Protein AF-A0A0M4T0Q3-F1 (afdb_monomer_lite)

Sequence (136 aa):
MVRKVTTVEEPKQVIEAPKTFAVQYDDEAGTVSFNLSDGTPVEMRKPRTRQLLLIDSWKSTADPEYVTTAFTALKLASLCVTKFGNANKVSFDELIDVDFEDCERVVKALECFRDVFDSLQARLNSQGAVTASNDT

Foldseek 3Di:
DDDDDDPDPDPDPPPPDPCPFDWDADPVQQKIWGAAPVRWIWIFHQDDPVLVVVLVVCCVVDDPVCPDLLNSLLSSRQVTICGTRPDRGDHSVRSVPDDPVRSVVSSVSNVVSVVVVVVVVVVVVVVVVVPPDDDD

Radius of gyration: 20.1 Å; chains: 1; bounding box: 34×69×37 Å

Secondary structure (DSSP, 8-state):
-PPP----------------S--EEETTTTEEEEE-TT--EEEEEPPPHHHHHHHHHHHTTS-GGG-SHHHHHHHHHHHHEEEETTBS---HHHHHTS-HHHHHHHHHHHHHHHHHHHHHHHHHHHHHTTTS----

Organism: NCBI:txid224013

Structure (mmCIF, N/CA/C/O backbone):
data_AF-A0A0M4T0Q3-F1
#
_entry.id   AF-A0A0M4T0Q3-F1
#
loop_
_atom_site.group_PDB
_atom_site.id
_atom_site.type_symbol
_atom_site.label_atom_id
_atom_site.label_alt_id
_atom_site.label_comp_id
_atom_site.label_asym_id
_atom_site.label_entity_id
_atom_site.label_seq_id
_atom_site.pdbx_PDB_ins_code
_atom_site.Cartn_x
_atom_site.Cartn_y
_atom_site.Cartn_z
_atom_site.occupancy
_atom_site.B_iso_or_equiv
_atom_site.auth_seq_id
_atom_site.auth_comp_id
_atom_site.auth_asym_id
_atom_site.auth_atom_id
_atom_site.pdbx_PDB_model_num
ATOM 1 N N . MET A 1 1 ? -18.216 57.019 -16.532 1.00 39.31 1 MET A N 1
ATOM 2 C CA . MET A 1 1 ? -17.636 56.329 -15.358 1.00 39.31 1 MET A CA 1
ATOM 3 C C . MET A 1 1 ? -18.088 54.877 -15.395 1.00 39.31 1 MET A C 1
ATOM 5 O O . MET A 1 1 ? -19.263 54.616 -15.181 1.00 39.31 1 MET A O 1
ATOM 9 N N . VAL A 1 2 ? -17.201 53.956 -15.777 1.00 38.34 2 VAL A N 1
ATOM 10 C CA . VAL A 1 2 ? -17.520 52.530 -15.972 1.00 38.34 2 VAL A CA 1
ATOM 11 C C . VAL A 1 2 ? -17.154 51.783 -14.689 1.00 38.34 2 VAL A C 1
ATOM 13 O O . VAL A 1 2 ? -15.995 51.801 -14.277 1.00 38.34 2 VAL A O 1
ATOM 16 N N . ARG A 1 3 ? -18.146 51.189 -14.017 1.00 36.78 3 ARG A N 1
ATOM 17 C CA . ARG A 1 3 ? -17.945 50.390 -12.800 1.00 36.78 3 ARG A CA 1
ATOM 18 C C . ARG A 1 3 ? -17.326 49.043 -13.191 1.00 36.78 3 ARG A C 1
ATOM 20 O O . ARG A 1 3 ? -17.938 48.287 -13.937 1.00 36.78 3 ARG A O 1
ATOM 27 N N . LYS A 1 4 ? -16.115 48.765 -12.697 1.00 37.03 4 LYS A N 1
ATOM 28 C CA . LYS A 1 4 ? -15.486 47.437 -12.753 1.00 37.03 4 LYS A CA 1
ATOM 29 C C . LYS A 1 4 ? -16.330 46.464 -11.925 1.00 37.03 4 LYS A C 1
ATOM 31 O O . LYS A 1 4 ? -16.510 46.683 -10.731 1.00 37.03 4 LYS A O 1
ATOM 36 N N . VAL A 1 5 ? -16.843 45.419 -12.567 1.00 38.88 5 VAL A N 1
ATOM 37 C CA . VAL A 1 5 ? -17.423 44.256 -11.892 1.00 38.88 5 VAL A CA 1
ATOM 38 C C . VAL A 1 5 ? -16.257 43.337 -11.549 1.00 38.88 5 VAL A C 1
ATOM 40 O O . VAL A 1 5 ? -15.614 42.789 -12.439 1.00 38.88 5 VAL A O 1
ATOM 43 N N . THR A 1 6 ? -15.934 43.242 -10.264 1.00 38.22 6 THR A N 1
ATOM 44 C CA . THR A 1 6 ? -14.995 42.247 -9.749 1.00 38.22 6 THR A CA 1
ATOM 45 C C . THR A 1 6 ? -15.736 40.918 -9.701 1.00 38.22 6 THR A C 1
ATOM 47 O O . THR A 1 6 ? -16.657 40.759 -8.902 1.00 38.22 6 THR A O 1
ATOM 50 N N . THR A 1 7 ? -15.376 39.991 -10.585 1.00 38.72 7 THR A N 1
ATOM 51 C CA . THR A 1 7 ? -15.812 38.595 -10.518 1.00 38.72 7 THR A CA 1
ATOM 52 C C . THR A 1 7 ? -15.308 38.013 -9.201 1.00 38.72 7 THR A C 1
ATOM 54 O O . THR A 1 7 ? -14.104 37.867 -9.007 1.00 38.72 7 THR A O 1
ATOM 57 N N . VAL A 1 8 ? -16.221 37.759 -8.268 1.00 40.94 8 VAL A N 1
ATOM 58 C CA . VAL A 1 8 ? -15.923 37.007 -7.050 1.00 40.94 8 VAL A CA 1
ATOM 59 C C . VAL A 1 8 ? -15.858 35.546 -7.478 1.00 40.94 8 VAL A C 1
ATOM 61 O O . VAL A 1 8 ? -16.881 34.982 -7.857 1.00 40.94 8 VAL A O 1
ATOM 64 N N . GLU A 1 9 ? -14.659 34.963 -7.503 1.00 40.50 9 GLU A N 1
ATOM 65 C CA . GLU A 1 9 ? -14.506 33.513 -7.629 1.00 40.50 9 GLU A CA 1
ATOM 66 C C . GLU A 1 9 ? -15.207 32.857 -6.435 1.00 40.50 9 GLU A C 1
ATOM 68 O O . GLU A 1 9 ? -14.809 33.027 -5.281 1.00 40.50 9 GLU A O 1
ATOM 73 N N . GLU A 1 10 ? -16.303 32.160 -6.729 1.00 36.19 10 GLU A N 1
ATOM 74 C CA . GLU A 1 10 ? -17.009 31.293 -5.794 1.00 36.19 10 GLU A CA 1
ATOM 75 C C . GLU A 1 10 ? -16.017 30.297 -5.173 1.00 36.19 10 GLU A C 1
ATOM 77 O O . GLU A 1 10 ? -15.195 29.720 -5.896 1.00 36.19 10 GLU A O 1
ATOM 82 N N . PRO A 1 11 ? -16.062 30.070 -3.846 1.00 36.91 11 PRO A N 1
ATOM 83 C CA . PRO A 1 11 ? -15.201 29.091 -3.207 1.00 36.91 11 PRO A CA 1
ATOM 84 C C . PRO A 1 11 ? -15.467 27.733 -3.849 1.00 36.91 11 PRO A C 1
ATOM 86 O O . PRO A 1 11 ? -16.576 27.203 -3.772 1.00 36.91 11 PRO A O 1
ATOM 89 N N . LYS A 1 12 ? -14.436 27.201 -4.513 1.00 34.12 12 LYS A N 1
ATOM 90 C CA . LYS A 1 12 ? -14.422 25.889 -5.155 1.00 34.12 12 LYS A CA 1
ATOM 91 C C . LYS A 1 12 ? -14.953 24.871 -4.149 1.00 34.12 12 LYS A C 1
ATOM 93 O O . LYS A 1 12 ? -14.252 24.527 -3.198 1.00 34.12 12 LYS A O 1
ATOM 98 N N . GLN A 1 13 ? -16.209 24.453 -4.328 1.00 32.06 13 GLN A N 1
ATOM 99 C CA . GLN A 1 13 ? -16.809 23.386 -3.540 1.00 32.06 13 GLN A CA 1
ATOM 100 C C . GLN A 1 13 ? -15.845 22.209 -3.590 1.00 32.06 13 GLN A C 1
ATOM 102 O O . GLN A 1 13 ? -15.523 21.698 -4.666 1.00 32.06 13 GLN A O 1
ATOM 107 N N . VAL A 1 14 ? -15.338 21.829 -2.421 1.00 37.31 14 VAL A N 1
ATOM 108 C CA . VAL A 1 14 ? -14.632 20.570 -2.240 1.00 37.31 14 VAL A CA 1
ATOM 109 C C . VAL A 1 14 ? -15.680 19.506 -2.519 1.00 37.31 14 VAL A C 1
ATOM 111 O O . VAL A 1 14 ? -16.542 19.237 -1.688 1.00 37.31 14 VAL A O 1
ATOM 114 N N . ILE A 1 15 ? -15.678 18.990 -3.745 1.00 35.62 15 ILE A N 1
ATOM 115 C CA . ILE A 1 15 ? -16.457 17.818 -4.110 1.00 35.62 15 ILE A CA 1
ATOM 116 C C . ILE A 1 15 ? -15.854 16.701 -3.263 1.00 35.62 15 ILE A C 1
ATOM 118 O O . ILE A 1 15 ? -14.779 16.196 -3.588 1.00 35.62 15 ILE A O 1
ATOM 122 N N . GLU A 1 16 ? -16.490 16.376 -2.136 1.00 39.53 16 GLU A N 1
ATOM 123 C CA . GLU A 1 16 ? -16.214 15.129 -1.437 1.00 39.53 16 GLU A CA 1
ATOM 124 C C . GLU A 1 16 ? -16.461 14.021 -2.454 1.00 39.53 16 GLU A C 1
ATOM 126 O O . GLU A 1 16 ? -17.599 13.752 -2.846 1.00 39.53 16 GLU A O 1
ATOM 131 N N . ALA A 1 17 ? -15.370 13.438 -2.955 1.00 42.78 17 ALA A N 1
ATOM 132 C CA . ALA A 1 17 ? -15.446 12.268 -3.802 1.00 42.78 17 ALA A CA 1
ATOM 133 C C . ALA A 1 17 ? -16.322 11.239 -3.068 1.00 42.78 17 ALA A C 1
ATOM 135 O O . ALA A 1 17 ? -16.088 10.994 -1.878 1.00 42.78 17 ALA A O 1
ATOM 136 N N . PRO A 1 18 ? -17.354 10.677 -3.721 1.00 36.94 18 PRO A N 1
ATOM 137 C CA . PRO A 1 18 ? -18.260 9.752 -3.064 1.00 36.94 18 PRO A CA 1
ATOM 138 C C . PRO A 1 18 ? -17.420 8.616 -2.480 1.00 36.94 18 PRO A C 1
ATOM 140 O O . PRO A 1 18 ? -16.693 7.945 -3.214 1.00 36.94 18 PRO A O 1
ATOM 143 N N . LYS A 1 19 ? -17.469 8.442 -1.152 1.00 46.28 19 LYS A N 1
ATOM 144 C CA . LYS A 1 19 ? -16.769 7.360 -0.450 1.00 46.28 19 LYS A CA 1
ATOM 145 C C . LYS A 1 19 ? -17.361 6.032 -0.917 1.00 46.28 19 LYS A C 1
ATOM 147 O O . LYS A 1 19 ? -18.306 5.522 -0.328 1.00 46.28 19 LYS A O 1
ATOM 152 N N . THR A 1 20 ? -16.812 5.476 -1.992 1.00 53.25 20 THR A N 1
ATOM 153 C CA . THR A 1 20 ? -17.190 4.164 -2.538 1.00 53.25 20 THR A CA 1
ATOM 154 C C . THR A 1 20 ? -16.715 3.002 -1.660 1.00 53.25 20 THR A C 1
ATOM 156 O O . THR A 1 20 ? -17.003 1.853 -1.966 1.00 53.25 20 THR A O 1
ATOM 159 N N . PHE A 1 21 ? -16.002 3.274 -0.562 1.00 56.84 21 PHE A N 1
ATOM 160 C CA . PHE A 1 21 ? -15.489 2.275 0.368 1.00 56.84 21 PHE A CA 1
ATOM 161 C C . PHE A 1 21 ? -15.387 2.867 1.784 1.00 56.84 21 PHE A C 1
ATOM 163 O O . PHE A 1 21 ? -15.062 4.044 1.968 1.00 56.84 21 PHE A O 1
ATOM 170 N N . ALA A 1 22 ? -15.730 2.063 2.795 1.00 63.66 22 ALA A N 1
ATOM 171 C CA . ALA A 1 22 ? -15.711 2.470 4.197 1.00 63.66 22 ALA A CA 1
ATOM 172 C C . ALA A 1 22 ? -14.272 2.433 4.727 1.00 63.66 22 ALA A C 1
ATOM 174 O O . ALA A 1 22 ? -13.774 1.388 5.140 1.00 63.66 22 ALA A O 1
ATOM 175 N N . VAL A 1 23 ? -13.608 3.584 4.684 1.00 67.94 23 VAL A N 1
ATOM 176 C CA . VAL A 1 23 ? -12.257 3.770 5.219 1.00 67.94 23 VAL A CA 1
ATOM 177 C C . VAL A 1 23 ? -12.344 4.297 6.640 1.00 67.94 23 VAL A C 1
ATOM 179 O O . VAL A 1 23 ? -12.982 5.325 6.881 1.00 67.94 23 VAL A O 1
ATOM 182 N N . GLN A 1 24 ? -11.683 3.616 7.568 1.00 77.69 24 GLN A N 1
ATOM 183 C CA . GLN A 1 24 ? -11.462 4.112 8.920 1.00 77.69 24 GLN A CA 1
ATOM 184 C C . GLN A 1 24 ? -10.068 4.717 8.995 1.00 77.69 24 GLN A C 1
ATOM 186 O O . GLN A 1 24 ? -9.080 4.049 8.696 1.00 77.69 24 GLN A O 1
ATOM 191 N N . TYR A 1 25 ? -10.007 5.988 9.367 1.00 73.88 25 TYR A N 1
ATOM 192 C CA . TYR A 1 25 ? -8.760 6.709 9.549 1.00 73.88 25 TYR A CA 1
ATOM 193 C C . TYR A 1 25 ? -8.522 6.924 11.040 1.00 73.88 25 TYR A C 1
ATOM 195 O O . TYR A 1 25 ? -9.426 7.360 11.752 1.00 73.88 25 TYR A O 1
ATOM 203 N N . ASP A 1 26 ? -7.318 6.589 11.488 1.00 77.81 26 ASP A N 1
ATOM 204 C CA . ASP A 1 26 ? -6.838 6.854 12.838 1.00 77.81 26 ASP A CA 1
ATOM 205 C C . ASP A 1 26 ? -5.689 7.865 12.741 1.00 77.81 26 ASP A C 1
ATOM 207 O O . ASP A 1 26 ? -4.564 7.542 12.339 1.00 77.81 26 ASP A O 1
ATOM 211 N N . ASP A 1 27 ? -5.996 9.123 13.060 1.00 68.19 27 ASP A N 1
ATOM 212 C CA . ASP A 1 27 ? -5.052 10.239 13.051 1.00 68.19 27 ASP A CA 1
ATOM 213 C C . ASP A 1 27 ? -3.876 10.012 14.006 1.00 68.19 27 ASP A C 1
ATOM 215 O O . ASP A 1 27 ? -2.739 10.344 13.645 1.00 68.19 27 ASP A O 1
ATOM 219 N N . GLU A 1 28 ? -4.149 9.456 15.193 1.00 73.19 28 GLU A N 1
ATOM 220 C CA . GLU A 1 28 ? -3.174 9.257 16.269 1.00 73.19 28 GLU A CA 1
ATOM 221 C C . GLU A 1 28 ? -2.185 8.148 15.907 1.00 73.19 28 GLU A C 1
ATOM 223 O O . GLU A 1 28 ? -0.968 8.337 16.002 1.00 73.19 28 GLU A O 1
ATOM 228 N N . ALA A 1 29 ? -2.688 7.013 15.419 1.00 75.06 29 ALA A N 1
ATOM 229 C CA . ALA A 1 29 ? -1.853 5.917 14.931 1.00 75.06 29 ALA A CA 1
ATOM 230 C C . ALA A 1 29 ? -1.242 6.208 13.548 1.00 75.06 29 ALA A C 1
ATOM 232 O O . ALA A 1 29 ? -0.244 5.592 13.152 1.00 75.06 29 ALA A O 1
ATOM 233 N N . GLY A 1 30 ? -1.824 7.150 12.802 1.00 77.56 30 GLY A N 1
ATOM 234 C CA . GLY A 1 30 ? -1.472 7.430 11.418 1.00 77.56 30 GLY A CA 1
ATOM 235 C C . GLY A 1 30 ? -1.738 6.237 10.505 1.00 77.56 30 GLY A C 1
ATOM 236 O O . GLY A 1 30 ? -0.904 5.933 9.642 1.00 77.56 30 GLY A O 1
ATOM 237 N N . THR A 1 31 ? -2.862 5.555 10.719 1.00 83.56 31 THR A N 1
ATOM 238 C CA . THR A 1 31 ? -3.272 4.362 9.974 1.00 83.56 31 THR A CA 1
ATOM 239 C C . THR A 1 31 ? -4.589 4.567 9.231 1.00 83.56 31 THR A C 1
ATOM 241 O O . THR A 1 31 ? -5.422 5.399 9.582 1.00 83.56 31 THR A O 1
ATOM 244 N N . VAL A 1 32 ? -4.756 3.785 8.171 1.00 83.94 32 VAL A N 1
ATOM 245 C CA . VAL A 1 32 ? -5.993 3.611 7.417 1.00 83.94 32 VAL A CA 1
ATOM 246 C C . VAL A 1 32 ? -6.329 2.135 7.470 1.00 83.94 32 VAL A C 1
ATOM 248 O O . VAL A 1 32 ? -5.475 1.304 7.165 1.00 83.94 32 VAL A O 1
ATOM 251 N N . SER A 1 33 ? -7.572 1.829 7.819 1.00 86.19 33 SER A N 1
ATOM 252 C CA . SER A 1 33 ? -8.119 0.478 7.791 1.00 86.19 33 SER A CA 1
ATOM 253 C C . SER A 1 33 ? -9.323 0.404 6.862 1.00 86.19 33 SER A C 1
ATOM 255 O O . SER A 1 33 ? -10.176 1.295 6.863 1.00 86.19 33 SER A O 1
ATOM 257 N N . PHE A 1 34 ? -9.405 -0.659 6.073 1.00 85.50 34 PHE A N 1
ATOM 258 C CA . PHE A 1 34 ? -10.540 -0.959 5.200 1.00 85.50 34 PHE A CA 1
ATOM 259 C C . PHE A 1 34 ? -10.627 -2.467 4.962 1.00 85.50 34 PHE A C 1
ATOM 261 O O . PHE A 1 34 ? -9.689 -3.202 5.254 1.00 85.50 34 PHE A O 1
ATOM 268 N N . ASN A 1 35 ? -11.758 -2.925 4.430 1.00 85.81 35 ASN A N 1
ATOM 269 C CA . ASN A 1 35 ? -11.932 -4.315 4.024 1.00 85.81 35 ASN A CA 1
ATOM 270 C C . ASN A 1 35 ? -11.970 -4.412 2.498 1.00 85.81 35 ASN A C 1
ATOM 272 O O . ASN A 1 35 ? -12.598 -3.583 1.825 1.00 85.81 35 ASN A O 1
ATOM 276 N N . LEU A 1 36 ? -11.318 -5.442 1.973 1.00 85.19 36 LEU A N 1
ATOM 277 C CA . LEU A 1 36 ? -11.470 -5.868 0.589 1.00 85.19 36 LEU A CA 1
ATOM 278 C C . LEU A 1 36 ? -12.870 -6.449 0.350 1.00 85.19 36 LEU A C 1
ATOM 280 O O . LEU A 1 36 ? -13.659 -6.648 1.282 1.00 85.19 36 LEU A O 1
ATOM 284 N N . SER A 1 37 ? -13.208 -6.656 -0.917 1.00 83.56 37 SER A N 1
ATOM 285 C CA . SER A 1 37 ? -14.504 -7.175 -1.360 1.00 83.56 37 SER A CA 1
ATOM 286 C C . SER A 1 37 ? -14.825 -8.559 -0.778 1.00 83.56 37 SER A C 1
ATOM 288 O O . SER A 1 37 ? -15.973 -8.825 -0.420 1.00 83.56 37 SER A O 1
ATOM 290 N N . ASP A 1 38 ? -13.800 -9.386 -0.585 1.00 83.38 38 ASP A N 1
ATOM 291 C CA . ASP A 1 38 ? -13.847 -10.714 0.037 1.00 83.38 38 ASP A CA 1
ATOM 292 C C . ASP A 1 38 ? -13.934 -10.684 1.581 1.00 83.38 38 ASP A C 1
ATOM 294 O O . ASP A 1 38 ? -14.049 -11.726 2.229 1.00 83.38 38 ASP A O 1
ATOM 298 N N . GLY A 1 39 ? -13.899 -9.492 2.184 1.00 83.38 39 GLY A N 1
ATOM 299 C CA . GLY A 1 39 ? -13.894 -9.292 3.632 1.00 83.38 39 GLY A CA 1
ATOM 300 C C . GLY A 1 39 ? -12.506 -9.319 4.275 1.00 83.38 39 GLY A C 1
ATOM 301 O O . GLY A 1 39 ? -12.419 -9.209 5.501 1.00 83.38 39 GLY A O 1
ATOM 302 N N . THR A 1 40 ? -11.427 -9.424 3.496 1.00 86.31 40 THR A N 1
ATOM 303 C CA . THR A 1 40 ? -10.054 -9.387 4.005 1.00 86.31 40 THR A CA 1
ATOM 304 C C . THR A 1 40 ? -9.745 -8.007 4.600 1.00 86.31 40 THR A C 1
ATOM 306 O O . THR A 1 40 ? -9.797 -7.004 3.882 1.00 86.31 40 THR A O 1
ATOM 309 N N . PRO A 1 41 ? -9.408 -7.911 5.902 1.00 88.94 41 PRO A N 1
ATOM 310 C CA . PRO A 1 41 ? -9.047 -6.640 6.514 1.00 88.94 41 PRO A CA 1
ATOM 311 C C . PRO A 1 41 ? -7.648 -6.198 6.090 1.00 88.94 41 PRO A C 1
ATOM 313 O O . PRO A 1 41 ? -6.687 -6.966 6.176 1.00 88.94 41 PRO A O 1
ATOM 316 N N . VAL A 1 42 ? -7.524 -4.930 5.718 1.00 87.69 42 VAL A N 1
ATOM 317 C CA . VAL A 1 42 ? -6.264 -4.287 5.354 1.00 87.69 42 VAL A CA 1
ATOM 318 C C . VAL A 1 42 ? -6.035 -3.094 6.269 1.00 87.69 42 VAL A C 1
ATOM 320 O O . VAL A 1 42 ? -6.911 -2.247 6.429 1.00 87.69 42 VAL A O 1
ATOM 323 N N . GLU A 1 43 ? -4.845 -3.019 6.861 1.00 88.81 43 GLU A N 1
ATOM 324 C CA . GLU A 1 43 ? -4.368 -1.856 7.608 1.00 88.81 43 GLU A CA 1
ATOM 325 C C . GLU A 1 43 ? -3.077 -1.349 6.976 1.00 88.81 43 GLU A C 1
ATOM 327 O O . GLU A 1 43 ? -2.159 -2.119 6.678 1.00 88.81 43 GLU A O 1
ATOM 332 N N . MET A 1 44 ? -3.000 -0.038 6.787 1.00 87.31 44 MET A N 1
ATOM 333 C CA . MET A 1 44 ? -1.874 0.650 6.178 1.00 87.31 44 MET A CA 1
ATOM 334 C C . MET A 1 44 ? -1.430 1.803 7.063 1.00 87.31 44 MET A C 1
ATOM 336 O O . MET A 1 44 ? -2.259 2.528 7.606 1.00 87.31 44 MET A O 1
ATOM 340 N N . ARG A 1 45 ? -0.120 2.015 7.175 1.00 87.19 45 ARG A N 1
ATOM 341 C CA . ARG A 1 45 ? 0.476 3.189 7.820 1.00 87.19 45 ARG A CA 1
ATOM 342 C C . ARG A 1 45 ? 0.845 4.254 6.804 1.00 87.19 45 ARG A C 1
ATOM 344 O O . ARG A 1 45 ? 1.171 3.953 5.660 1.00 87.19 45 ARG A O 1
ATOM 351 N N . LYS A 1 46 ? 0.907 5.502 7.269 1.00 80.44 46 LYS A N 1
ATOM 352 C CA . LYS A 1 46 ? 1.465 6.619 6.496 1.00 80.44 46 LYS A CA 1
ATOM 353 C C . LYS A 1 46 ? 2.854 6.269 5.934 1.00 80.44 46 LYS A C 1
ATOM 355 O O . LYS A 1 46 ? 3.719 5.827 6.708 1.00 80.44 46 LYS A O 1
ATOM 360 N N . PRO A 1 47 ? 3.112 6.526 4.638 1.00 79.50 47 PRO A N 1
ATOM 361 C CA . PRO A 1 47 ? 4.450 6.410 4.082 1.00 79.50 47 PRO A CA 1
ATOM 362 C C . PRO A 1 47 ? 5.402 7.357 4.813 1.00 79.50 47 PRO A C 1
ATOM 364 O O . PRO A 1 47 ? 5.092 8.531 5.010 1.00 79.50 47 PRO A O 1
ATOM 367 N N . ARG A 1 48 ? 6.578 6.867 5.212 1.00 82.88 48 ARG A N 1
ATOM 368 C CA . ARG A 1 48 ? 7.663 7.716 5.726 1.00 82.88 48 ARG A CA 1
ATOM 369 C C . ARG A 1 48 ? 8.728 7.884 4.649 1.00 82.88 48 ARG A C 1
ATOM 371 O O . ARG A 1 48 ? 8.742 7.166 3.651 1.00 82.88 48 ARG A O 1
ATOM 378 N N . THR A 1 49 ? 9.683 8.780 4.892 1.00 78.75 49 THR A N 1
ATOM 379 C CA . THR A 1 49 ? 10.818 9.041 3.990 1.00 78.75 49 THR A CA 1
ATOM 380 C C . THR A 1 49 ? 11.504 7.757 3.524 1.00 78.75 49 THR A C 1
ATOM 382 O O . THR A 1 49 ? 11.847 7.631 2.356 1.00 78.75 49 THR A O 1
ATOM 385 N N . ARG A 1 50 ? 11.642 6.759 4.408 1.00 84.00 50 ARG A N 1
ATOM 386 C CA . ARG A 1 50 ? 12.229 5.462 4.053 1.00 84.00 50 ARG A CA 1
ATOM 387 C C . ARG A 1 50 ? 11.444 4.739 2.954 1.00 84.00 50 ARG A C 1
ATOM 389 O O . ARG A 1 50 ? 12.068 4.210 2.045 1.00 84.00 50 ARG A O 1
ATOM 396 N N . GLN A 1 51 ? 10.115 4.694 3.028 1.00 85.62 51 GLN A N 1
ATOM 397 C CA . GLN A 1 51 ? 9.286 4.045 2.009 1.00 85.62 51 GLN A CA 1
ATOM 398 C C . GLN A 1 51 ? 9.388 4.763 0.662 1.00 85.62 51 GLN A C 1
ATOM 400 O O . GLN A 1 51 ? 9.488 4.100 -0.365 1.00 85.62 51 GLN A O 1
ATOM 405 N N . LEU A 1 52 ? 9.447 6.097 0.671 1.00 83.69 52 LEU A N 1
ATOM 406 C CA . LEU A 1 52 ? 9.624 6.892 -0.547 1.00 83.69 52 LEU A CA 1
ATOM 407 C C . LEU A 1 52 ? 10.985 6.621 -1.207 1.00 83.69 52 LEU A C 1
ATOM 409 O O . LEU A 1 52 ? 11.042 6.343 -2.398 1.00 83.69 52 LEU A O 1
ATOM 413 N N . LEU A 1 53 ? 12.065 6.571 -0.420 1.00 84.06 53 LEU A N 1
ATOM 414 C CA . LEU A 1 53 ? 13.398 6.214 -0.924 1.00 84.06 53 LEU A CA 1
ATOM 415 C C . LEU A 1 53 ? 13.453 4.788 -1.491 1.00 84.06 53 LEU A C 1
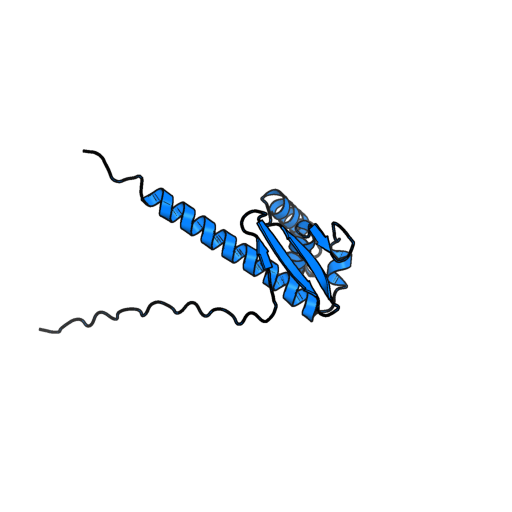ATOM 417 O O . LEU A 1 53 ? 14.116 4.543 -2.496 1.00 84.06 53 LEU A O 1
ATOM 421 N N . LEU A 1 54 ? 12.758 3.838 -0.857 1.00 87.75 54 LEU A N 1
ATOM 422 C CA . LEU A 1 54 ? 12.657 2.464 -1.357 1.00 87.75 54 LEU A CA 1
ATOM 423 C C . LEU A 1 54 ? 11.880 2.395 -2.677 1.00 87.75 54 LEU A C 1
ATOM 425 O O . LEU A 1 54 ? 12.236 1.596 -3.539 1.00 87.75 54 LEU A O 1
ATOM 429 N N . ILE A 1 55 ? 10.863 3.240 -2.856 1.00 90.50 55 ILE A N 1
ATOM 430 C CA . ILE A 1 55 ? 10.169 3.390 -4.138 1.00 90.50 55 ILE A CA 1
ATOM 431 C C . ILE A 1 55 ? 11.091 3.955 -5.206 1.00 90.50 55 ILE A C 1
ATOM 433 O O . ILE A 1 55 ? 11.147 3.392 -6.295 1.00 90.50 55 ILE A O 1
ATOM 437 N N . ASP A 1 56 ? 11.819 5.028 -4.914 1.00 87.00 56 ASP A N 1
ATOM 438 C CA . ASP A 1 56 ? 12.714 5.642 -5.897 1.00 87.00 56 ASP A CA 1
ATOM 439 C C . ASP A 1 56 ? 13.829 4.675 -6.314 1.00 87.00 56 ASP A C 1
ATOM 441 O O . ASP A 1 56 ? 14.144 4.557 -7.498 1.00 87.00 56 ASP A O 1
ATOM 445 N N . 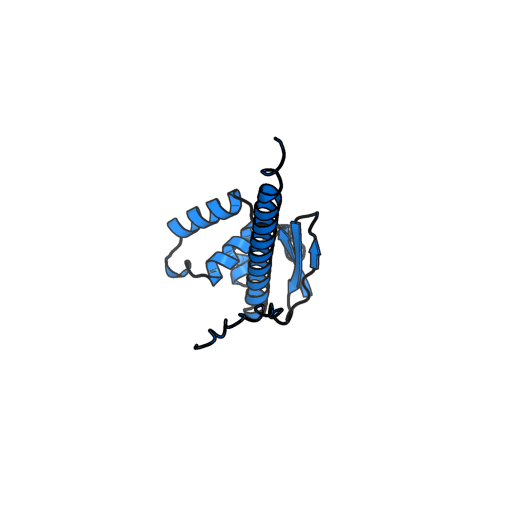SER A 1 57 ? 14.357 3.899 -5.362 1.00 89.44 57 SER A N 1
ATOM 446 C CA . SER A 1 57 ? 15.314 2.824 -5.645 1.00 89.44 57 SER A CA 1
ATOM 447 C C . SER A 1 57 ? 14.705 1.666 -6.441 1.00 89.44 57 SER A C 1
ATOM 449 O O . SER A 1 57 ? 15.407 1.018 -7.214 1.00 89.44 57 SER A O 1
ATOM 451 N N . TRP A 1 58 ? 13.427 1.353 -6.239 1.00 91.31 58 TRP A N 1
ATOM 452 C CA . TRP A 1 58 ? 12.752 0.318 -7.016 1.00 91.31 58 TRP A CA 1
ATOM 453 C C . TRP A 1 58 ? 12.492 0.801 -8.445 1.00 91.31 58 TRP A C 1
ATOM 455 O O . TRP A 1 58 ? 12.804 0.085 -9.386 1.00 91.31 58 TRP A O 1
ATOM 465 N N . LYS A 1 59 ? 12.040 2.044 -8.636 1.00 90.25 59 LYS A N 1
ATOM 466 C CA . LYS A 1 59 ? 11.806 2.628 -9.968 1.00 90.25 59 LYS A CA 1
ATOM 467 C C . LYS A 1 59 ? 13.059 2.674 -10.841 1.00 90.25 59 LYS A C 1
ATOM 469 O O . LYS A 1 59 ? 12.941 2.601 -12.056 1.00 90.25 59 LYS A O 1
ATOM 474 N N . SER A 1 60 ? 14.244 2.814 -10.245 1.00 89.00 60 SER A N 1
ATOM 475 C CA . SER A 1 60 ? 15.510 2.831 -10.990 1.00 89.00 60 SER A CA 1
ATOM 476 C C . SER A 1 60 ? 16.000 1.444 -11.417 1.00 89.00 60 SER A C 1
ATOM 478 O O . SER A 1 60 ? 16.908 1.357 -12.240 1.00 89.00 60 SER A O 1
ATOM 480 N N . THR A 1 61 ? 15.424 0.376 -10.857 1.00 90.50 61 THR A N 1
ATOM 481 C CA . THR A 1 61 ? 15.826 -1.019 -11.106 1.00 90.50 61 THR A CA 1
ATOM 482 C C . THR A 1 61 ? 14.713 -1.882 -11.703 1.00 90.50 61 THR A C 1
ATOM 484 O O . THR A 1 61 ? 15.006 -2.950 -12.229 1.00 90.50 61 THR A O 1
ATOM 487 N N . ALA A 1 62 ? 13.456 -1.440 -11.631 1.00 88.31 62 ALA A N 1
ATOM 488 C CA . ALA A 1 62 ? 12.300 -2.130 -12.186 1.00 88.31 62 ALA A CA 1
ATOM 489 C C . ALA A 1 62 ? 12.235 -2.003 -13.713 1.00 88.31 62 ALA A C 1
ATOM 491 O O . ALA A 1 62 ? 12.608 -0.971 -14.277 1.00 88.31 62 ALA A O 1
ATOM 492 N N . ASP A 1 63 ? 11.692 -3.030 -14.371 1.00 89.94 63 ASP A N 1
ATOM 493 C CA . ASP A 1 63 ? 11.405 -2.952 -15.800 1.00 89.94 63 ASP A CA 1
ATOM 494 C C . ASP A 1 63 ? 10.402 -1.824 -16.091 1.00 89.94 63 ASP A C 1
ATOM 496 O O . ASP A 1 63 ? 9.455 -1.627 -15.319 1.00 89.94 63 ASP A O 1
ATOM 500 N N . PRO A 1 64 ? 10.555 -1.093 -17.214 1.00 88.81 64 PRO A N 1
ATOM 501 C CA . PRO A 1 64 ? 9.694 0.042 -17.549 1.00 88.81 64 PRO A CA 1
ATOM 502 C C . PRO A 1 64 ? 8.193 -0.281 -17.553 1.00 88.81 64 PRO A C 1
ATOM 504 O O . PRO A 1 64 ? 7.382 0.601 -17.281 1.00 88.81 64 PRO A O 1
ATOM 507 N N . GLU A 1 65 ? 7.820 -1.535 -17.821 1.00 87.50 65 GLU A N 1
ATOM 508 C CA . GLU A 1 65 ? 6.431 -2.012 -17.786 1.00 87.50 65 GLU A CA 1
ATOM 509 C C . GLU A 1 65 ? 5.793 -1.951 -16.387 1.00 87.50 65 GLU A C 1
ATOM 511 O O . GLU A 1 65 ? 4.584 -1.749 -16.271 1.00 87.50 65 GLU A O 1
ATOM 516 N N . TYR A 1 66 ? 6.600 -2.039 -15.324 1.00 83.06 66 TYR A N 1
ATOM 517 C CA . TYR A 1 66 ? 6.141 -1.926 -13.939 1.00 83.06 66 TYR A CA 1
ATOM 518 C C . TYR A 1 66 ? 6.211 -0.494 -13.407 1.00 83.06 66 TYR A C 1
ATOM 520 O O . TYR A 1 66 ? 5.678 -0.212 -12.338 1.00 83.06 66 TYR A O 1
ATOM 528 N N . VAL A 1 67 ? 6.796 0.461 -14.134 1.00 86.44 67 VAL A N 1
ATOM 529 C CA . VAL A 1 67 ? 6.879 1.870 -13.699 1.00 86.44 67 VAL A CA 1
ATOM 530 C C . VAL A 1 67 ? 5.619 2.640 -14.115 1.00 86.44 67 VAL A C 1
ATOM 532 O O . VAL A 1 67 ? 5.665 3.735 -14.670 1.00 86.44 67 VAL A O 1
ATOM 535 N N . THR A 1 68 ? 4.450 2.063 -13.838 1.00 87.62 68 THR A N 1
ATOM 536 C CA . THR A 1 68 ? 3.158 2.743 -13.994 1.00 87.62 68 THR A CA 1
ATOM 537 C C . THR A 1 68 ? 2.707 3.335 -12.663 1.00 87.62 68 THR A C 1
ATOM 539 O O . THR A 1 68 ? 3.179 2.948 -11.588 1.00 87.62 68 THR A O 1
ATOM 542 N N . THR A 1 69 ? 1.761 4.276 -12.709 1.00 82.00 69 THR A N 1
ATOM 543 C CA . THR A 1 69 ? 1.163 4.856 -11.497 1.00 82.00 69 THR A CA 1
ATOM 544 C C . THR A 1 69 ? 0.542 3.777 -10.608 1.00 82.00 69 THR A C 1
ATOM 546 O O . THR A 1 69 ? 0.747 3.797 -9.397 1.00 82.00 69 THR A O 1
ATOM 549 N N . ALA A 1 70 ? -0.148 2.800 -11.208 1.00 80.06 70 ALA A N 1
ATOM 550 C CA . ALA A 1 70 ? -0.808 1.715 -10.487 1.00 80.06 70 ALA A CA 1
ATOM 551 C C . 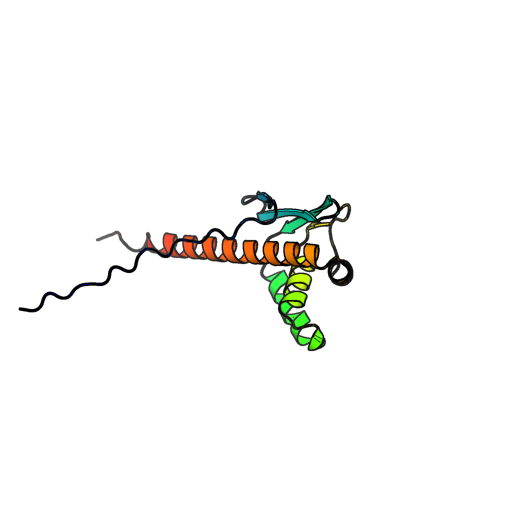ALA A 1 70 ? 0.200 0.800 -9.774 1.00 80.06 70 ALA A C 1
ATOM 553 O O . ALA A 1 70 ? 0.102 0.602 -8.566 1.00 80.06 70 ALA A O 1
ATOM 554 N N . PHE A 1 71 ? 1.226 0.315 -10.479 1.00 85.38 71 PHE A N 1
ATOM 555 C CA . PHE A 1 71 ? 2.252 -0.537 -9.870 1.00 85.38 71 PHE A CA 1
ATOM 556 C C . PHE A 1 71 ? 3.103 0.212 -8.843 1.00 85.38 71 PHE A C 1
ATOM 558 O O . PHE A 1 71 ? 3.439 -0.343 -7.801 1.00 85.38 71 PHE A O 1
ATOM 565 N N . THR A 1 72 ? 3.393 1.495 -9.073 1.00 86.62 72 THR A N 1
ATOM 566 C CA . THR A 1 72 ? 4.071 2.335 -8.074 1.00 86.62 72 THR A CA 1
ATOM 567 C C . THR A 1 72 ? 3.238 2.462 -6.799 1.00 86.62 72 THR A C 1
ATOM 569 O O . THR A 1 72 ? 3.782 2.361 -5.700 1.00 86.62 72 THR A O 1
ATOM 572 N N . ALA A 1 73 ? 1.925 2.665 -6.927 1.00 83.25 73 ALA A N 1
ATOM 573 C CA . ALA A 1 73 ? 1.025 2.725 -5.783 1.00 83.25 73 ALA A CA 1
ATOM 574 C C . ALA A 1 73 ? 0.950 1.369 -5.065 1.00 83.25 73 ALA A C 1
ATOM 576 O O . ALA A 1 73 ? 1.140 1.322 -3.855 1.00 83.25 73 ALA A O 1
ATOM 577 N N . LEU A 1 74 ? 0.804 0.253 -5.783 1.00 85.38 74 LEU A N 1
ATOM 578 C CA . LEU A 1 74 ? 0.829 -1.089 -5.183 1.00 85.38 74 LEU A CA 1
ATOM 579 C C . LEU A 1 74 ? 2.161 -1.389 -4.481 1.00 85.38 74 LEU A C 1
ATOM 581 O O . LEU A 1 74 ? 2.181 -1.939 -3.379 1.00 85.38 74 LEU A O 1
ATOM 585 N N . LYS A 1 75 ? 3.287 -0.952 -5.053 1.00 89.19 75 LYS A N 1
ATOM 586 C CA . LYS A 1 75 ? 4.595 -1.064 -4.402 1.00 89.19 75 LYS A CA 1
ATOM 587 C C . LYS A 1 75 ? 4.666 -0.229 -3.130 1.00 89.19 75 LYS A C 1
ATOM 589 O O . LYS A 1 75 ? 5.257 -0.654 -2.139 1.00 89.19 75 LYS A O 1
ATOM 594 N N . LEU A 1 76 ? 4.053 0.951 -3.132 1.00 87.94 76 LEU A N 1
ATOM 595 C CA . LEU A 1 76 ? 3.987 1.794 -1.941 1.00 87.94 76 LEU A CA 1
ATOM 596 C C . LEU A 1 76 ? 3.125 1.136 -0.875 1.00 87.94 76 LEU A C 1
ATOM 598 O O . LEU A 1 76 ? 3.509 1.123 0.294 1.00 87.94 76 LEU A O 1
ATOM 602 N N . ALA A 1 77 ? 2.002 0.547 -1.287 1.00 85.50 77 ALA A N 1
ATOM 603 C CA . ALA A 1 77 ? 1.115 -0.194 -0.413 1.00 85.50 77 ALA A CA 1
ATOM 604 C C . ALA A 1 77 ? 1.864 -1.341 0.259 1.00 85.50 77 ALA A C 1
ATOM 606 O O . ALA A 1 77 ? 1.868 -1.398 1.485 1.00 85.50 77 ALA A O 1
ATOM 607 N N . SER A 1 78 ? 2.602 -2.169 -0.488 1.00 88.38 78 SER A N 1
ATOM 608 C CA . SER A 1 78 ? 3.361 -3.288 0.095 1.00 88.38 78 SER A CA 1
ATOM 609 C C . SER A 1 78 ? 4.360 -2.835 1.171 1.00 88.38 78 SER A C 1
ATOM 611 O O . SER A 1 78 ? 4.688 -3.576 2.091 1.00 88.38 78 SER A O 1
ATOM 613 N N . LEU A 1 79 ? 4.879 -1.607 1.064 1.00 87.75 79 LEU A N 1
ATOM 614 C CA . LEU A 1 79 ? 5.812 -1.023 2.034 1.00 87.75 79 LEU A CA 1
ATOM 615 C C . LEU A 1 79 ? 5.126 -0.378 3.251 1.00 87.75 79 LEU A C 1
ATOM 617 O O . LEU A 1 79 ? 5.796 -0.086 4.249 1.00 87.75 79 LEU A O 1
ATOM 621 N N . CYS A 1 80 ? 3.826 -0.108 3.145 1.00 87.50 80 CYS A N 1
ATOM 622 C CA . CYS A 1 80 ? 3.033 0.633 4.123 1.00 87.50 80 CYS A CA 1
ATOM 623 C C . CYS A 1 80 ? 1.996 -0.237 4.846 1.00 87.50 80 CYS A C 1
ATOM 625 O O . CYS A 1 80 ? 1.573 0.129 5.941 1.00 87.50 80 CYS A O 1
ATOM 627 N N . VAL A 1 81 ? 1.596 -1.372 4.272 1.00 88.69 81 VAL A N 1
ATOM 628 C CA . VAL A 1 81 ? 0.648 -2.319 4.869 1.00 88.69 81 VAL A CA 1
ATOM 629 C C . VAL A 1 81 ? 1.239 -2.933 6.140 1.00 88.69 81 VAL A C 1
ATOM 631 O O . VAL A 1 81 ? 2.314 -3.535 6.126 1.00 88.69 81 VAL A O 1
ATOM 634 N N . THR A 1 82 ? 0.507 -2.790 7.240 1.00 88.06 82 THR A N 1
ATOM 635 C CA . THR A 1 82 ? 0.804 -3.382 8.552 1.00 88.06 82 THR A CA 1
ATOM 636 C C . THR A 1 82 ? -0.093 -4.558 8.891 1.00 88.06 82 THR A C 1
ATOM 638 O O . THR A 1 82 ? 0.236 -5.324 9.797 1.00 88.06 82 THR A O 1
ATOM 641 N N . LYS A 1 83 ? -1.195 -4.732 8.157 1.00 88.56 83 LYS A N 1
ATOM 642 C CA . LYS A 1 83 ? -2.056 -5.906 8.253 1.00 88.56 83 LYS A CA 1
ATOM 643 C C . LYS A 1 83 ? -2.694 -6.218 6.906 1.00 88.56 83 LYS A C 1
ATOM 645 O O . LYS A 1 83 ? -3.239 -5.322 6.273 1.00 88.56 83 LYS A O 1
ATOM 650 N N . PHE A 1 84 ? -2.657 -7.480 6.504 1.00 88.38 84 PHE A N 1
ATOM 651 C CA . PHE A 1 84 ? -3.363 -8.001 5.336 1.00 88.38 84 PHE A CA 1
ATOM 652 C C . PHE A 1 84 ? -3.967 -9.358 5.706 1.00 88.38 84 PHE A C 1
ATOM 654 O O . PHE A 1 84 ? -3.259 -10.360 5.833 1.00 88.38 84 PHE A O 1
ATOM 661 N N . GLY A 1 85 ? -5.263 -9.376 6.010 1.00 87.44 85 GLY A N 1
ATOM 662 C CA . GLY A 1 85 ? -5.922 -10.534 6.605 1.00 87.44 85 GLY A CA 1
ATOM 663 C C . GLY A 1 85 ? -5.313 -10.897 7.960 1.00 87.44 85 GLY A C 1
ATOM 664 O O . GLY A 1 85 ? -5.398 -10.135 8.927 1.00 87.44 85 GLY A O 1
ATOM 665 N N . ASN A 1 86 ? -4.680 -12.069 8.011 1.00 87.44 86 ASN A N 1
ATOM 666 C CA . ASN A 1 86 ? -3.977 -12.584 9.190 1.00 87.44 86 ASN A CA 1
ATOM 667 C C . ASN A 1 86 ? -2.469 -12.275 9.183 1.00 87.44 86 ASN A C 1
ATOM 669 O O . ASN A 1 86 ? -1.775 -12.588 10.151 1.00 87.44 86 ASN A O 1
ATOM 673 N N . ALA A 1 87 ? -1.945 -11.696 8.101 1.00 86.00 87 ALA A N 1
ATOM 674 C CA . ALA A 1 87 ? -0.535 -11.366 7.972 1.00 86.00 87 ALA A CA 1
ATOM 675 C C . ALA A 1 87 ? -0.250 -9.943 8.474 1.00 86.00 87 ALA A C 1
ATOM 677 O O . ALA A 1 87 ? -1.047 -9.032 8.276 1.00 86.00 87 ALA A O 1
ATOM 678 N N . ASN A 1 88 ? 0.925 -9.736 9.076 1.00 84.06 88 ASN A N 1
ATOM 679 C CA . ASN A 1 88 ? 1.394 -8.418 9.548 1.00 84.06 88 ASN A CA 1
ATOM 680 C C . ASN A 1 88 ? 2.164 -7.622 8.474 1.00 84.06 88 ASN A C 1
ATOM 682 O O . ASN A 1 88 ? 2.733 -6.566 8.747 1.00 84.06 88 ASN A O 1
ATOM 686 N N . LYS A 1 89 ? 2.287 -8.187 7.273 1.00 82.31 89 LYS A N 1
ATOM 687 C CA . LYS A 1 89 ? 2.933 -7.593 6.103 1.00 82.31 89 LYS A CA 1
ATOM 688 C C . LYS A 1 89 ? 2.414 -8.299 4.858 1.00 82.31 89 LYS A C 1
ATOM 690 O O . LYS A 1 89 ? 2.000 -9.452 4.952 1.00 82.31 89 LYS A O 1
ATOM 695 N N . VAL A 1 90 ? 2.517 -7.631 3.720 1.00 85.81 90 VAL A N 1
ATOM 696 C CA . VAL A 1 90 ? 2.221 -8.202 2.406 1.00 85.81 90 VAL A CA 1
ATOM 697 C C . VAL A 1 90 ? 3.332 -7.798 1.443 1.00 85.81 90 VAL A C 1
ATOM 699 O O . VAL A 1 90 ? 3.874 -6.691 1.525 1.00 85.81 90 VAL A O 1
ATOM 702 N N . SER A 1 91 ? 3.747 -8.724 0.592 1.00 85.81 91 SER A N 1
ATOM 703 C CA . SER A 1 91 ? 4.709 -8.461 -0.472 1.00 85.81 91 SER A CA 1
ATOM 704 C C . SER A 1 91 ? 4.041 -7.748 -1.647 1.00 85.81 91 SER A C 1
ATOM 706 O O . SER A 1 91 ? 2.826 -7.589 -1.705 1.00 85.81 91 SER A O 1
ATOM 708 N N . PHE A 1 92 ? 4.860 -7.260 -2.576 1.00 85.38 92 PHE A N 1
ATOM 709 C CA . PHE A 1 92 ? 4.338 -6.663 -3.800 1.00 85.38 92 PHE A CA 1
ATOM 710 C C . PHE A 1 92 ? 3.659 -7.719 -4.676 1.00 85.38 92 PHE A C 1
ATOM 712 O O . PHE A 1 92 ? 2.564 -7.467 -5.156 1.00 85.38 92 PHE A O 1
ATOM 719 N N . ASP A 1 93 ? 4.268 -8.900 -4.802 1.00 85.19 93 ASP A N 1
ATOM 720 C CA . ASP A 1 93 ? 3.748 -9.993 -5.628 1.00 85.19 93 ASP A CA 1
ATOM 7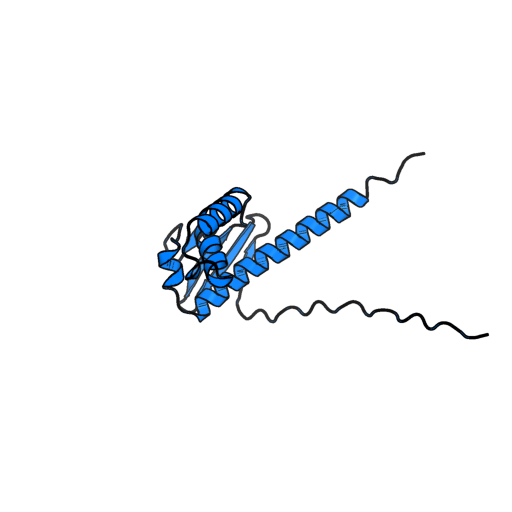21 C C . ASP A 1 93 ? 2.381 -10.481 -5.113 1.00 85.19 93 ASP A C 1
ATOM 723 O O . ASP A 1 93 ? 1.441 -10.664 -5.872 1.00 85.19 93 ASP A O 1
ATOM 727 N N . GLU A 1 94 ? 2.212 -10.552 -3.792 1.00 82.94 94 GLU A N 1
ATOM 728 C CA . GLU A 1 94 ? 0.911 -10.877 -3.193 1.00 82.94 94 GLU A CA 1
ATOM 729 C C . GLU A 1 94 ? -0.154 -9.794 -3.431 1.00 82.94 94 GLU A C 1
ATOM 731 O O . GLU A 1 94 ? -1.338 -10.109 -3.437 1.00 82.94 94 GLU A O 1
ATOM 736 N N . LEU A 1 95 ? 0.235 -8.524 -3.607 1.00 81.56 95 LEU A N 1
ATOM 737 C CA . LEU A 1 95 ? -0.707 -7.434 -3.882 1.00 81.56 95 LEU A CA 1
ATOM 738 C C . LEU A 1 95 ? -1.080 -7.316 -5.359 1.00 81.56 95 LEU A C 1
ATOM 740 O O . LEU A 1 95 ? -2.176 -6.851 -5.649 1.00 81.56 95 LEU A O 1
ATOM 744 N N . ILE A 1 96 ? -0.192 -7.682 -6.287 1.00 81.31 96 ILE A N 1
ATOM 745 C CA . ILE A 1 96 ? -0.530 -7.665 -7.722 1.00 81.31 96 ILE A CA 1
ATOM 746 C C . ILE A 1 96 ? -1.506 -8.786 -8.089 1.00 81.31 96 ILE A C 1
ATOM 748 O O . ILE A 1 96 ? -2.235 -8.649 -9.065 1.00 81.31 96 ILE A O 1
ATOM 752 N N . ASP A 1 97 ? -1.530 -9.857 -7.294 1.00 83.25 97 ASP A N 1
ATOM 753 C CA . ASP A 1 97 ? -2.444 -10.988 -7.455 1.00 83.25 97 ASP A CA 1
ATOM 754 C C . ASP A 1 97 ? -3.857 -10.693 -6.908 1.00 83.25 97 ASP A C 1
ATOM 756 O O . ASP A 1 97 ? -4.762 -11.515 -7.045 1.00 83.25 97 ASP A O 1
ATOM 760 N N . VAL A 1 98 ? -4.064 -9.527 -6.284 1.00 79.62 98 VAL A N 1
ATOM 761 C CA . VAL A 1 98 ? -5.364 -9.090 -5.759 1.00 79.62 98 VAL A CA 1
ATOM 762 C C . VAL A 1 98 ? -6.282 -8.650 -6.902 1.00 79.62 98 VAL A C 1
ATOM 764 O O . VAL A 1 98 ? -5.850 -7.987 -7.846 1.00 79.62 98 VAL A O 1
ATOM 767 N N . ASP A 1 99 ? -7.575 -8.967 -6.787 1.00 80.94 99 ASP A N 1
ATOM 768 C CA . ASP A 1 99 ? -8.594 -8.573 -7.762 1.00 80.94 99 ASP A CA 1
ATOM 769 C C . ASP A 1 99 ? -8.561 -7.065 -8.074 1.00 80.94 99 ASP A C 1
ATOM 771 O O . ASP A 1 99 ? -8.281 -6.220 -7.222 1.00 80.94 99 ASP A O 1
ATOM 775 N N . PHE A 1 100 ? -8.879 -6.703 -9.321 1.00 76.44 100 PHE A N 1
ATOM 776 C CA . PHE A 1 100 ? -8.738 -5.329 -9.822 1.00 76.44 100 PHE A CA 1
ATOM 777 C C . PHE A 1 100 ? -9.537 -4.291 -9.012 1.00 76.44 100 PHE A C 1
ATOM 779 O O . PHE A 1 100 ? -9.045 -3.189 -8.764 1.00 76.44 100 PHE A O 1
ATOM 786 N N . GLU A 1 101 ? -10.749 -4.640 -8.565 1.00 76.31 101 GLU A N 1
ATOM 787 C CA . GLU A 1 101 ? -11.568 -3.768 -7.710 1.00 76.31 101 GLU A CA 1
ATOM 788 C C . GLU A 1 101 ? -10.881 -3.497 -6.361 1.00 76.31 101 GLU A C 1
ATOM 790 O O . GLU A 1 101 ? -10.886 -2.374 -5.853 1.00 76.31 101 GLU A O 1
ATOM 795 N N . ASP A 1 102 ? -10.238 -4.513 -5.796 1.00 79.31 102 ASP A N 1
ATOM 796 C CA . ASP A 1 102 ? -9.537 -4.422 -4.523 1.00 79.31 102 ASP A CA 1
ATOM 797 C C . ASP A 1 102 ? -8.200 -3.683 -4.662 1.00 79.31 102 ASP A C 1
ATOM 799 O O . ASP A 1 102 ? -7.858 -2.862 -3.805 1.00 79.31 102 ASP A O 1
ATOM 803 N N . CYS A 1 103 ? -7.510 -3.841 -5.794 1.00 75.56 103 CYS A N 1
ATOM 804 C CA . CYS A 1 103 ? -6.389 -2.983 -6.172 1.00 75.56 103 CYS A CA 1
ATOM 805 C C . CYS A 1 103 ? -6.796 -1.501 -6.223 1.00 75.56 103 CYS A C 1
ATOM 807 O O . CYS A 1 103 ? -6.093 -0.653 -5.671 1.00 75.56 103 CYS A O 1
ATOM 809 N N . GLU A 1 104 ? -7.938 -1.165 -6.832 1.00 77.94 104 GLU A N 1
ATOM 810 C CA . GLU A 1 104 ? -8.440 0.215 -6.874 1.00 77.94 104 GLU A CA 1
ATOM 811 C C . GLU A 1 104 ? -8.689 0.770 -5.462 1.00 77.94 104 GLU A C 1
ATOM 813 O O . GLU A 1 104 ? -8.327 1.914 -5.170 1.00 77.94 104 GLU A O 1
ATOM 818 N N . ARG A 1 105 ? -9.245 -0.043 -4.555 1.00 75.94 105 ARG A N 1
ATOM 819 C CA . ARG A 1 105 ? -9.455 0.342 -3.148 1.00 75.94 105 ARG A CA 1
ATOM 820 C C . ARG A 1 105 ? -8.136 0.621 -2.429 1.00 75.94 105 ARG A C 1
ATOM 822 O O . ARG A 1 105 ? -8.027 1.635 -1.738 1.00 75.94 105 ARG A O 1
ATOM 829 N N . VAL A 1 106 ? -7.124 -0.225 -2.630 1.00 79.44 106 VAL A N 1
ATOM 830 C CA . VAL A 1 106 ? -5.774 -0.030 -2.070 1.00 79.44 106 VAL A CA 1
ATOM 831 C C . VAL A 1 106 ? -5.139 1.261 -2.601 1.00 79.44 106 VAL A C 1
ATOM 833 O O . VAL A 1 106 ? -4.584 2.044 -1.826 1.00 79.44 106 VAL A O 1
ATOM 836 N N . VAL A 1 107 ? -5.256 1.529 -3.905 1.00 78.75 107 VAL A N 1
ATOM 837 C CA . VAL A 1 107 ? -4.728 2.754 -4.526 1.00 78.75 107 VAL A CA 1
ATOM 838 C C . VAL A 1 107 ? -5.433 3.997 -3.982 1.00 78.75 107 VAL A C 1
ATOM 840 O O . VAL A 1 107 ? -4.762 4.930 -3.542 1.00 78.75 107 VAL A O 1
ATOM 843 N N . LYS A 1 108 ? -6.768 4.006 -3.922 1.00 78.50 108 LYS A N 1
ATOM 844 C CA . LYS A 1 108 ? -7.526 5.144 -3.380 1.00 78.50 108 LYS A CA 1
ATOM 845 C C . LYS A 1 108 ? -7.235 5.392 -1.898 1.00 78.50 108 LYS A C 1
ATOM 847 O O . LYS A 1 108 ? -7.207 6.543 -1.465 1.00 78.50 108 LYS A O 1
ATOM 852 N N . ALA A 1 109 ? -6.981 4.345 -1.111 1.00 75.62 109 ALA A N 1
ATOM 853 C CA . ALA A 1 109 ? -6.549 4.494 0.278 1.00 75.62 109 ALA A CA 1
ATOM 854 C C . ALA A 1 109 ? -5.184 5.205 0.386 1.00 75.62 109 ALA A C 1
ATOM 856 O O . ALA A 1 109 ? -5.000 6.067 1.248 1.00 75.62 109 ALA A O 1
ATOM 857 N N . LEU A 1 110 ? -4.240 4.903 -0.513 1.00 76.00 110 LEU A N 1
ATOM 858 C CA . LEU A 1 110 ? -2.954 5.606 -0.589 1.00 76.00 110 LEU A CA 1
ATOM 859 C C . LEU A 1 110 ? -3.090 7.061 -1.035 1.00 76.00 110 LEU A C 1
ATOM 861 O O . LEU A 1 110 ? -2.412 7.932 -0.489 1.00 76.00 110 LEU A O 1
ATOM 865 N N . GLU A 1 111 ? -3.956 7.334 -2.010 1.00 76.88 111 GLU A N 1
ATOM 866 C CA . GLU A 1 111 ? -4.248 8.704 -2.441 1.00 76.88 111 GLU A CA 1
ATOM 867 C C . GLU A 1 111 ? -4.854 9.518 -1.296 1.00 76.88 111 GLU A C 1
ATOM 869 O O . GLU A 1 111 ? -4.389 10.620 -1.019 1.00 76.88 111 GLU A O 1
ATOM 874 N N . CYS A 1 112 ? -5.792 8.932 -0.545 1.00 72.31 112 CYS A N 1
ATOM 875 C CA . CYS A 1 112 ? -6.355 9.553 0.651 1.00 72.31 112 CYS A CA 1
ATOM 876 C C . CYS A 1 112 ? -5.267 9.902 1.680 1.00 72.31 112 CYS A C 1
ATOM 878 O O . CYS A 1 112 ? -5.261 11.003 2.227 1.00 72.31 112 CYS A O 1
ATOM 880 N N . PHE A 1 113 ? -4.292 9.016 1.902 1.00 69.81 113 PHE A N 1
ATOM 881 C CA . PHE A 1 113 ? -3.160 9.322 2.778 1.00 69.81 113 PHE A CA 1
ATOM 882 C C . PHE A 1 113 ? -2.308 10.489 2.294 1.00 69.81 113 PHE A C 1
ATOM 884 O O . PHE A 1 113 ? -1.885 11.310 3.113 1.00 69.81 113 PHE A O 1
ATOM 891 N N . ARG A 1 114 ? -2.029 10.545 0.989 1.00 70.81 114 ARG A N 1
ATOM 892 C CA . ARG A 1 114 ? -1.279 11.651 0.389 1.00 70.81 114 ARG A CA 1
ATOM 893 C C . ARG A 1 114 ? -2.021 12.965 0.609 1.00 70.81 114 ARG A C 1
ATOM 895 O O . ARG A 1 114 ? -1.433 13.905 1.128 1.00 70.81 114 ARG A O 1
ATOM 902 N N . ASP A 1 115 ? -3.312 12.996 0.311 1.00 69.75 115 ASP A N 1
ATOM 903 C CA . ASP A 1 115 ? -4.119 14.208 0.430 1.00 69.75 115 ASP A CA 1
ATOM 904 C C . ASP A 1 115 ? -4.234 14.667 1.900 1.00 69.75 115 ASP A C 1
ATOM 906 O O . ASP A 1 115 ? -4.167 15.862 2.199 1.00 69.75 115 ASP A O 1
ATOM 910 N N . VAL A 1 116 ? -4.316 13.729 2.854 1.00 66.81 116 VAL A N 1
ATOM 911 C CA . VAL A 1 116 ? -4.268 14.060 4.287 1.00 66.81 116 VAL A CA 1
ATOM 912 C C . VAL A 1 116 ? -2.901 14.621 4.680 1.00 66.81 116 VAL A C 1
ATOM 914 O O . VAL A 1 116 ? -2.843 15.600 5.425 1.00 66.81 116 VAL A O 1
ATOM 917 N N . PHE A 1 117 ? -1.802 14.060 4.176 1.00 62.44 117 PHE A N 1
ATOM 918 C CA . PHE A 1 117 ? -0.463 14.597 4.421 1.00 62.44 117 PHE A CA 1
ATOM 919 C C . PHE A 1 117 ? -0.316 16.024 3.879 1.00 62.44 117 PHE A C 1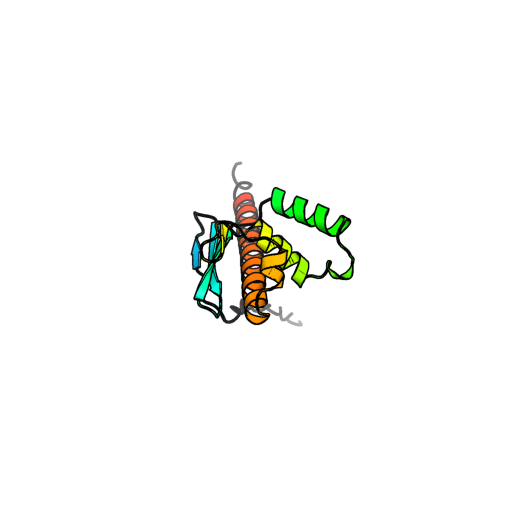
ATOM 921 O O . PHE A 1 117 ? 0.112 16.907 4.624 1.00 62.44 117 PHE A O 1
ATOM 928 N N . ASP A 1 118 ? -0.761 16.270 2.647 1.00 67.06 118 ASP A N 1
ATOM 929 C CA . ASP A 1 118 ? -0.755 17.598 2.030 1.00 67.06 118 ASP A CA 1
ATOM 930 C C . ASP A 1 118 ? -1.590 18.591 2.853 1.00 67.06 118 ASP A C 1
ATOM 932 O O . ASP A 1 118 ? -1.163 19.722 3.100 1.00 67.06 118 ASP A O 1
ATOM 936 N N . SER A 1 119 ? -2.742 18.154 3.375 1.00 64.31 119 SER A N 1
ATOM 937 C CA . SER A 1 119 ? -3.585 18.979 4.247 1.00 64.31 119 SER A CA 1
ATOM 938 C C . SER A 1 119 ? -2.912 19.310 5.588 1.00 64.31 119 SER A C 1
ATOM 940 O O . SER A 1 119 ? -2.976 20.451 6.052 1.00 64.31 119 SER A O 1
ATOM 942 N N . LEU A 1 120 ? -2.220 18.348 6.208 1.00 60.91 120 LEU A N 1
ATOM 943 C CA . LEU A 1 120 ? -1.483 18.552 7.458 1.00 60.91 120 LEU A CA 1
ATOM 944 C C . LEU A 1 120 ? -0.274 19.464 7.241 1.00 60.91 120 LEU A C 1
ATOM 946 O O . LEU A 1 120 ? -0.017 20.344 8.063 1.00 60.91 120 LEU A O 1
ATOM 950 N N . GLN A 1 121 ? 0.432 19.302 6.123 1.00 63.44 121 GLN A N 1
ATOM 951 C CA . GLN A 1 121 ? 1.562 20.144 5.751 1.00 63.44 121 GLN A CA 1
ATOM 952 C C . GLN A 1 121 ? 1.115 21.580 5.450 1.00 63.44 121 GLN A C 1
ATOM 954 O O . GLN A 1 121 ? 1.736 22.530 5.928 1.00 63.44 121 GLN A O 1
ATOM 959 N N . ALA A 1 122 ? -0.006 21.758 4.747 1.00 70.62 122 ALA A N 1
ATOM 960 C CA . ALA A 1 122 ? -0.621 23.067 4.543 1.00 70.62 122 ALA A CA 1
ATOM 961 C C . ALA A 1 122 ? -1.030 23.719 5.875 1.00 70.62 122 ALA A C 1
ATOM 963 O O . ALA A 1 122 ? -0.780 24.909 6.076 1.00 70.62 122 ALA A O 1
ATOM 964 N N . ARG A 1 123 ? -1.587 22.948 6.821 1.00 64.69 123 ARG A N 1
ATOM 965 C CA . ARG A 1 123 ? -1.929 23.447 8.165 1.00 64.69 123 ARG A CA 1
ATOM 966 C C . ARG A 1 123 ? -0.691 23.863 8.958 1.00 64.69 123 ARG A C 1
ATOM 968 O O . ARG A 1 123 ? -0.694 24.959 9.511 1.00 64.69 123 ARG A O 1
ATOM 975 N N . LEU A 1 124 ? 0.375 23.066 8.957 1.00 62.75 124 LEU A N 1
ATOM 976 C CA . LEU A 1 124 ? 1.666 23.421 9.565 1.00 62.75 124 LEU A CA 1
ATOM 977 C C . LEU A 1 124 ? 2.246 24.714 8.974 1.00 62.75 124 LEU A C 1
ATOM 979 O O . LEU A 1 124 ? 2.627 25.614 9.721 1.00 62.75 124 LEU A O 1
ATOM 983 N N . ASN A 1 125 ? 2.230 24.854 7.648 1.00 65.88 125 ASN A N 1
ATOM 984 C CA . ASN A 1 125 ? 2.693 26.064 6.965 1.00 65.88 125 ASN A CA 1
ATOM 985 C C . ASN A 1 125 ? 1.806 27.284 7.278 1.00 65.88 125 ASN A C 1
ATOM 987 O O . ASN A 1 125 ? 2.312 28.396 7.412 1.00 65.88 125 ASN A O 1
ATOM 991 N N . SER A 1 126 ? 0.496 27.084 7.459 1.00 58.28 126 SER A N 1
ATOM 992 C CA . SER A 1 126 ? -0.434 28.144 7.871 1.00 58.28 126 SER A CA 1
ATOM 993 C C . SER A 1 126 ? -0.286 28.551 9.344 1.00 58.28 126 SER A C 1
ATOM 995 O O . SER A 1 126 ? -0.495 29.712 9.677 1.00 58.28 126 SER A O 1
ATOM 997 N N . GLN A 1 127 ? 0.124 27.632 10.228 1.00 52.78 127 GLN A N 1
ATOM 998 C CA . GLN A 1 127 ? 0.378 27.912 11.646 1.00 52.78 127 GLN A CA 1
ATOM 999 C C . GLN A 1 127 ? 1.750 28.565 11.877 1.00 52.78 127 GLN A C 1
ATOM 1001 O O . GLN A 1 127 ? 1.873 29.415 12.755 1.00 52.78 127 GLN A O 1
ATOM 10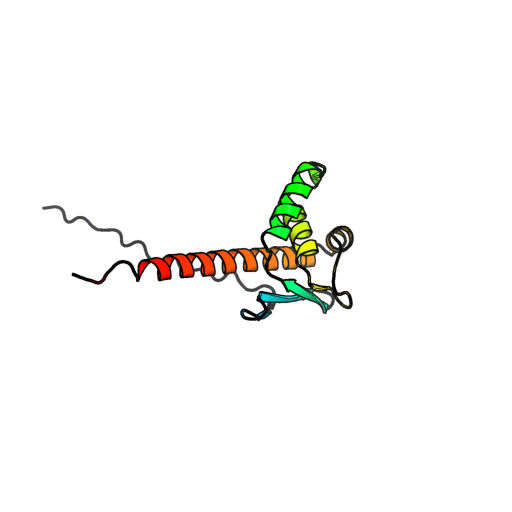06 N N . GLY A 1 128 ? 2.751 28.256 11.045 1.00 45.72 128 GLY A N 1
ATOM 1007 C CA . GLY A 1 128 ? 4.039 28.965 11.022 1.00 45.72 128 GLY A CA 1
ATOM 1008 C C . GLY A 1 128 ? 3.946 30.425 10.552 1.00 45.72 128 GLY A C 1
ATOM 1009 O O . GLY A 1 128 ? 4.839 31.217 10.840 1.00 45.72 128 GLY A O 1
ATOM 1010 N N . ALA A 1 129 ? 2.857 30.812 9.879 1.00 43.97 129 ALA A N 1
ATOM 1011 C CA . ALA A 1 129 ? 2.613 32.195 9.463 1.00 43.97 129 ALA A CA 1
ATOM 1012 C C . ALA A 1 129 ? 2.064 33.097 10.590 1.00 43.97 129 ALA A C 1
ATOM 1014 O O . ALA A 1 129 ? 2.040 34.315 10.428 1.00 43.97 129 ALA A O 1
ATOM 1015 N N . VAL A 1 130 ? 1.643 32.540 11.736 1.00 45.12 130 VAL A N 1
ATOM 1016 C CA . VAL A 1 130 ? 1.006 33.316 12.823 1.00 45.12 130 VAL A CA 1
ATOM 1017 C C . VAL A 1 130 ? 2.013 33.807 13.880 1.00 45.12 130 VAL A C 1
ATOM 1019 O O . VAL A 1 130 ? 1.684 34.675 14.680 1.00 45.12 130 VAL A O 1
ATOM 1022 N N . THR A 1 131 ? 3.273 33.356 13.863 1.00 41.59 131 THR A N 1
ATOM 1023 C CA . THR A 1 131 ? 4.311 33.797 14.827 1.00 41.59 131 THR A CA 1
ATOM 1024 C C . THR A 1 131 ? 5.293 34.844 14.286 1.00 41.59 131 THR A C 1
ATOM 1026 O O . THR A 1 131 ? 6.348 35.045 14.878 1.00 41.59 131 THR A O 1
ATOM 1029 N N . ALA A 1 132 ? 4.977 35.532 13.183 1.00 44.22 132 ALA A N 1
ATOM 1030 C CA . ALA A 1 132 ? 5.801 36.625 12.643 1.00 44.22 132 ALA A CA 1
ATOM 1031 C C . ALA A 1 132 ? 5.092 37.993 12.681 1.00 44.22 132 ALA A C 1
ATOM 1033 O O . ALA A 1 132 ? 5.310 38.848 11.825 1.00 44.22 132 ALA A O 1
ATOM 1034 N N . SER A 1 133 ? 4.214 38.218 13.656 1.00 47.41 133 SER A N 1
ATOM 1035 C CA . SER A 1 133 ? 3.654 39.543 13.938 1.00 47.41 133 SER A CA 1
ATOM 1036 C C . SER A 1 133 ? 3.313 39.649 15.415 1.00 47.41 133 SER A C 1
ATOM 1038 O O . SER A 1 133 ? 2.204 39.321 15.819 1.00 47.41 133 SER A O 1
ATOM 1040 N N . ASN A 1 134 ? 4.318 40.016 16.208 1.00 42.72 134 ASN A N 1
ATOM 1041 C CA . ASN A 1 134 ? 4.223 40.942 17.339 1.00 42.72 134 ASN A CA 1
ATOM 1042 C C . ASN A 1 134 ? 5.588 40.983 18.034 1.00 42.72 134 ASN A C 1
ATOM 1044 O O . ASN A 1 134 ? 5.973 40.031 18.701 1.00 42.72 134 ASN A O 1
ATOM 1048 N N . ASP A 1 135 ? 6.351 42.051 17.826 1.00 39.16 135 ASP A N 1
ATOM 1049 C CA . ASP A 1 135 ? 6.429 43.112 18.832 1.00 39.16 135 ASP A CA 1
ATOM 1050 C C . ASP A 1 135 ? 7.355 44.243 18.352 1.00 39.16 135 ASP A C 1
ATOM 1052 O O . ASP A 1 135 ? 8.519 44.011 18.045 1.00 39.16 135 ASP A O 1
ATOM 1056 N N . THR A 1 136 ? 6.750 45.437 18.319 1.00 40.62 136 THR A N 1
ATOM 1057 C CA . THR A 1 136 ? 7.278 46.795 18.573 1.00 40.62 136 THR A CA 1
ATOM 1058 C C . THR A 1 136 ? 8.504 47.314 17.816 1.00 40.62 136 THR A C 1
ATOM 1060 O O . THR A 1 136 ? 9.637 46.851 18.061 1.00 40.62 136 THR A O 1
#

pLDDT: mean 71.81, std 18.22, range [32.06, 91.31]